Protein AF-A0A6I7WPE1-F1 (afdb_monomer)

Nearest PDB structures (foldseek):
  6kz3-assembly1_A  TM=7.895E-01  e=5.872E-11  Escherichia coli K-12
  6v0g-assembly1_A  TM=7.937E-01  e=4.890E-11  Escherichia coli K-12
  7see-assembly1_A  TM=8.045E-01  e=1.656E-10  Escherichia coli
  6v0c-assembly1_A  TM=8.040E-01  e=1.760E-10  Escherichia coli K-12
  7sef-assembly1_A  TM=7.784E-01  e=2.537E-10  Escherichia coli

Radius of gyration: 19.14 Å; Cα contacts (8 Å, |Δi|>4): 196; chains: 1; bounding box: 51×44×47 Å

Solvent-accessible surface area (backbone atoms only — not comparable to full-atom values): 9270 Å² total; per-residue (Å²): 139,87,81,90,74,61,78,83,57,55,80,39,34,14,70,58,36,44,35,22,76,45,72,81,81,87,65,89,88,70,78,76,70,94,79,76,76,76,85,58,70,48,76,49,77,45,71,35,61,79,53,82,46,91,81,79,78,67,39,95,54,78,75,82,73,86,69,77,87,71,48,41,77,46,77,46,78,38,76,60,68,79,91,68,49,76,65,39,71,37,66,57,95,86,40,79,41,30,30,29,71,44,72,47,74,34,94,85,72,74,25,24,35,36,35,32,39,28,39,58,94,45,35,84,76,64,52,94,84,61,81,89,79,85,82,83,67,88,81,81,127

Foldseek 3Di:
DDDDDDPVCQVLQAPPKAKAKDDDDDDPVPPDDPDPDRPGIDMDIDRDDHDHDDDDDHDHDDPLPPPVVWFDKDKDWDQECPPADAFDFDDDPNHGFWTFHDKDQDPVNRTMITIITGGRVCRVVDDPPDDDDDPDDDPDD

Sequence (141 aa):
MTAEIQREAKQALRNTTGFWLVKPKVSLTEITGLDTIVSGNYIRMNPGEGKAQREFIALDRAPILEDYSNGLYIDIVADRLGSVSRGSKIYFREIPVGEVLDYELAEAQNGVIIKVRIEPRYAHLVKESSRFWNASGVSIK

Mean predicted aligned error: 10.23 Å

Secondary structure (DSSP, 8-state):
------GGGGGG-BTT-EEEEEPPPP-TT---SS-------EEEEE---SSB----PPBSS------TTSSEEEEEEES--TT--TTPEEEETTEEEEEEEEEEE-TTSSSEEEEEEE-GGGGGG--TT------------

pLDDT: mean 83.77, std 14.9, range [37.25, 96.81]

Structure (mmCIF, N/CA/C/O backbone):
data_AF-A0A6I7WPE1-F1
#
_entry.id   AF-A0A6I7WPE1-F1
#
loop_
_atom_site.group_PDB
_atom_site.id
_atom_site.type_symbol
_atom_site.label_atom_id
_atom_site.label_alt_id
_atom_site.label_comp_id
_atom_site.label_asym_id
_atom_site.label_entity_id
_atom_site.label_seq_id
_atom_site.pdbx_PDB_ins_code
_atom_site.Cartn_x
_atom_site.Cartn_y
_atom_site.Cartn_z
_atom_site.occupancy
_atom_site.B_iso_or_equiv
_atom_site.auth_seq_id
_atom_site.auth_comp_id
_atom_site.auth_asym_id
_atom_site.auth_atom_id
_atom_site.pdbx_PDB_model_num
ATOM 1 N N . MET A 1 1 ? 4.291 2.135 -26.287 1.00 80.31 1 MET A N 1
ATOM 2 C CA . MET A 1 1 ? 5.230 3.118 -25.702 1.00 80.31 1 MET A CA 1
ATOM 3 C C . MET A 1 1 ? 6.619 2.520 -25.781 1.00 80.31 1 MET A C 1
ATOM 5 O O . MET A 1 1 ? 6.747 1.336 -25.508 1.00 80.31 1 MET A O 1
ATOM 9 N N . THR A 1 2 ? 7.623 3.315 -26.137 1.00 85.12 2 THR A N 1
ATOM 10 C CA . THR A 1 2 ? 9.026 2.886 -26.153 1.00 85.12 2 THR A CA 1
ATOM 11 C C . THR A 1 2 ? 9.789 3.775 -25.185 1.00 85.12 2 THR A C 1
ATOM 13 O O . THR A 1 2 ? 9.594 4.988 -25.196 1.00 85.12 2 THR A O 1
ATOM 16 N N . ALA A 1 3 ? 10.610 3.176 -24.329 1.00 85.38 3 ALA A N 1
ATOM 17 C CA . ALA A 1 3 ? 11.437 3.888 -23.365 1.00 85.38 3 ALA A CA 1
ATOM 18 C C . ALA A 1 3 ? 12.882 3.411 -23.495 1.00 85.38 3 ALA A C 1
ATOM 20 O O . ALA A 1 3 ? 13.136 2.236 -23.771 1.00 85.38 3 ALA A O 1
ATOM 21 N N . GLU A 1 4 ? 13.823 4.324 -23.295 1.00 87.56 4 GLU A N 1
ATOM 22 C CA . GLU A 1 4 ? 15.238 3.993 -23.227 1.00 87.56 4 GLU A CA 1
ATOM 23 C C . GLU A 1 4 ? 15.634 3.749 -21.770 1.00 87.56 4 GLU A C 1
ATOM 25 O O . GLU A 1 4 ? 15.239 4.492 -20.872 1.00 87.56 4 GLU A O 1
ATOM 30 N N . ILE A 1 5 ? 16.395 2.681 -21.531 1.00 86.69 5 ILE A N 1
ATOM 31 C CA . ILE A 1 5 ? 16.888 2.329 -20.202 1.00 86.69 5 ILE A CA 1
ATOM 32 C C . ILE A 1 5 ? 18.409 2.447 -20.175 1.00 86.69 5 ILE A C 1
ATOM 34 O O . ILE A 1 5 ? 19.091 2.071 -21.136 1.00 86.69 5 ILE A O 1
ATOM 38 N N . GLN A 1 6 ? 18.938 2.932 -19.052 1.00 88.00 6 GLN A N 1
ATOM 39 C CA . GLN A 1 6 ? 20.377 2.987 -18.814 1.00 88.00 6 GLN A CA 1
ATOM 40 C C . GLN A 1 6 ? 21.011 1.602 -18.986 1.00 88.00 6 GLN A C 1
ATOM 42 O O . GLN A 1 6 ? 20.400 0.565 -18.699 1.00 88.00 6 GLN A O 1
ATOM 47 N N . ARG A 1 7 ? 22.245 1.574 -19.494 1.00 85.81 7 ARG A N 1
ATOM 48 C CA . ARG A 1 7 ? 22.924 0.340 -19.908 1.00 85.81 7 ARG A CA 1
ATOM 49 C C . ARG A 1 7 ? 23.083 -0.639 -18.745 1.00 85.81 7 ARG A C 1
ATOM 51 O O . ARG A 1 7 ? 22.943 -1.844 -18.946 1.00 85.81 7 ARG A O 1
ATOM 58 N N . GLU A 1 8 ? 23.317 -0.111 -17.556 1.00 87.19 8 GLU A N 1
ATOM 59 C CA . GLU A 1 8 ? 23.542 -0.827 -16.303 1.00 87.19 8 GLU A CA 1
ATOM 60 C C . GLU A 1 8 ? 22.266 -1.552 -15.850 1.00 87.19 8 GLU A C 1
ATOM 62 O O . GLU A 1 8 ? 22.317 -2.685 -15.376 1.00 87.19 8 GLU A O 1
ATOM 67 N N . ALA A 1 9 ? 21.101 -0.951 -16.098 1.00 85.50 9 ALA A N 1
ATOM 68 C CA . ALA A 1 9 ? 19.800 -1.502 -15.735 1.00 85.50 9 ALA A CA 1
ATOM 69 C C . ALA A 1 9 ? 19.269 -2.548 -16.735 1.00 85.50 9 ALA A C 1
ATOM 71 O O . ALA A 1 9 ? 18.270 -3.211 -16.456 1.00 85.50 9 ALA A O 1
ATOM 72 N N . LYS A 1 10 ? 19.937 -2.776 -17.879 1.00 88.94 10 LYS A N 1
ATOM 73 C CA . LYS A 1 10 ? 19.504 -3.785 -18.871 1.00 88.94 10 LYS A CA 1
ATOM 74 C C . LYS A 1 10 ? 19.459 -5.203 -18.303 1.00 88.94 10 LYS A C 1
ATOM 76 O O . LYS A 1 10 ? 18.657 -6.011 -18.764 1.00 88.94 10 LYS A O 1
ATOM 81 N N . GLN A 1 11 ? 20.298 -5.515 -17.314 1.00 91.12 11 GLN A N 1
ATOM 82 C CA . GLN A 1 11 ? 20.310 -6.837 -16.677 1.00 91.12 11 GLN A CA 1
ATOM 83 C C . GLN A 1 11 ? 19.050 -7.113 -15.847 1.00 91.12 11 GLN A C 1
ATOM 85 O O . GLN A 1 11 ? 18.706 -8.279 -15.651 1.00 91.12 11 GLN A O 1
ATOM 90 N N . ALA A 1 12 ? 18.353 -6.058 -15.414 1.00 91.00 12 ALA A N 1
ATOM 91 C CA . ALA A 1 12 ? 17.101 -6.134 -14.671 1.00 91.00 12 ALA A CA 1
ATOM 92 C C . ALA A 1 12 ? 15.873 -6.358 -15.571 1.00 91.00 12 ALA A C 1
ATOM 94 O O . ALA A 1 12 ? 14.765 -6.465 -15.057 1.00 91.00 12 ALA A O 1
ATOM 95 N N . LEU A 1 13 ? 16.031 -6.426 -16.900 1.00 94.25 13 LEU A N 1
ATOM 96 C CA . LEU A 1 13 ? 14.938 -6.692 -17.840 1.00 94.25 13 LEU A CA 1
ATOM 97 C C . LEU A 1 13 ? 14.707 -8.200 -18.007 1.00 94.25 13 LEU A C 1
ATOM 99 O O . LEU A 1 13 ? 15.181 -8.824 -18.964 1.00 94.25 13 LEU A O 1
ATOM 103 N N . ARG A 1 14 ? 13.990 -8.792 -17.053 1.00 95.94 14 ARG A N 1
ATOM 104 C CA . ARG A 1 14 ? 13.635 -10.213 -17.025 1.00 95.94 14 ARG A CA 1
ATOM 105 C C . ARG A 1 14 ? 12.137 -10.400 -17.195 1.00 95.94 14 ARG A C 1
ATOM 107 O O . ARG A 1 14 ? 11.376 -9.484 -16.937 1.00 95.94 14 ARG A O 1
ATOM 114 N N . ASN A 1 15 ? 11.692 -11.576 -17.614 1.00 94.44 15 ASN A N 1
ATOM 115 C CA . ASN A 1 15 ? 10.276 -11.860 -17.867 1.00 94.44 15 ASN A CA 1
ATOM 116 C C . ASN A 1 15 ? 9.347 -11.665 -16.650 1.00 94.44 15 ASN A C 1
ATOM 118 O O . ASN A 1 15 ? 8.144 -11.534 -16.847 1.00 94.44 15 ASN A O 1
ATOM 122 N N . THR A 1 16 ? 9.878 -11.619 -15.424 1.00 92.75 16 THR A N 1
ATOM 123 C CA . THR A 1 16 ? 9.111 -11.297 -14.203 1.00 92.75 16 THR A CA 1
ATOM 124 C C . THR A 1 16 ? 9.299 -9.854 -13.710 1.00 92.75 16 THR A C 1
ATOM 126 O O . THR A 1 16 ? 8.786 -9.484 -12.657 1.00 92.75 16 THR A O 1
ATOM 129 N N . THR A 1 17 ? 10.006 -9.010 -14.466 1.00 94.12 17 THR A N 1
ATOM 130 C CA . THR A 1 17 ? 10.171 -7.586 -14.156 1.00 94.12 17 THR A CA 1
ATOM 131 C C . THR A 1 17 ? 8.849 -6.846 -14.329 1.00 94.12 17 THR A C 1
ATOM 133 O O . THR A 1 17 ? 8.261 -6.831 -15.412 1.00 94.12 17 THR A O 1
ATOM 136 N N . GLY A 1 18 ? 8.394 -6.200 -13.257 1.00 93.56 18 GLY A N 1
ATOM 137 C CA . GLY A 1 18 ? 7.152 -5.433 -13.237 1.00 93.56 18 GLY A CA 1
ATOM 138 C C . GLY A 1 18 ? 7.377 -3.961 -13.570 1.00 93.56 18 GLY A C 1
ATOM 139 O O . GLY A 1 18 ? 8.326 -3.349 -13.082 1.00 93.56 18 GLY A O 1
ATOM 140 N N . PHE A 1 19 ? 6.464 -3.371 -14.342 1.00 94.50 19 PHE A N 1
ATOM 141 C CA . PHE A 1 19 ? 6.443 -1.937 -14.651 1.00 94.5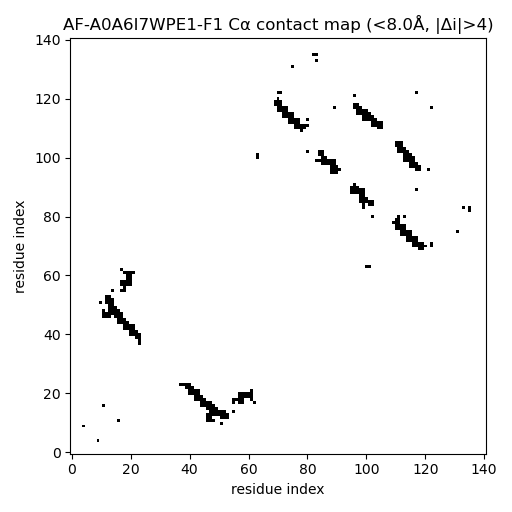0 19 PHE A CA 1
ATOM 142 C C . PHE A 1 19 ? 5.086 -1.344 -14.298 1.00 94.50 19 PHE A C 1
ATOM 144 O O . PHE A 1 19 ? 4.072 -1.960 -14.597 1.00 94.50 19 PHE A O 1
ATOM 151 N N . TRP A 1 20 ? 5.040 -0.150 -13.710 1.00 92.62 20 TRP A N 1
ATOM 152 C CA . TRP A 1 20 ? 3.777 0.550 -13.447 1.00 92.62 20 TRP A CA 1
ATOM 153 C C . TRP A 1 20 ? 3.941 2.063 -13.544 1.00 92.62 20 TRP A C 1
ATOM 155 O O . TRP A 1 20 ? 5.015 2.616 -13.293 1.00 92.62 20 TRP A O 1
ATOM 165 N N . LEU A 1 21 ? 2.847 2.740 -13.890 1.00 90.69 21 LEU A N 1
ATOM 166 C CA . LEU A 1 21 ? 2.782 4.195 -13.921 1.00 90.69 21 LEU A CA 1
ATOM 167 C C . LEU A 1 21 ? 2.587 4.740 -12.502 1.00 90.69 21 LEU A C 1
ATOM 169 O O . LEU A 1 21 ? 1.628 4.389 -11.813 1.00 90.69 21 LEU A O 1
ATOM 173 N N . VAL A 1 22 ? 3.462 5.645 -12.077 1.00 84.81 22 VAL A N 1
ATOM 174 C CA . VAL A 1 22 ? 3.305 6.409 -10.841 1.00 84.81 22 VAL A CA 1
ATOM 175 C C . VAL A 1 22 ? 2.705 7.768 -11.180 1.00 84.81 22 VAL A C 1
ATOM 177 O O . VAL A 1 22 ? 3.294 8.551 -11.925 1.00 84.81 22 VAL A O 1
ATOM 180 N N . LYS A 1 23 ? 1.522 8.038 -10.620 1.00 83.75 23 LYS A N 1
ATOM 181 C CA . LYS A 1 23 ? 0.839 9.332 -10.716 1.00 83.75 23 LYS A CA 1
ATOM 182 C C . LYS A 1 23 ? 1.098 10.143 -9.440 1.00 83.75 23 LYS A C 1
ATOM 184 O O . LYS A 1 23 ? 0.950 9.578 -8.351 1.00 83.75 23 LYS A O 1
ATOM 189 N N . PRO A 1 24 ? 1.462 11.431 -9.533 1.00 72.44 24 PRO A N 1
ATOM 190 C CA . PRO A 1 2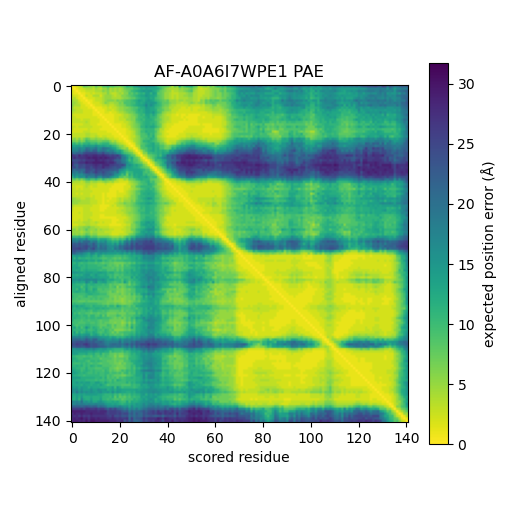4 ? 1.617 12.279 -8.360 1.00 72.44 24 PRO A CA 1
ATOM 191 C C . PRO A 1 24 ? 0.265 12.431 -7.649 1.00 72.44 24 PRO A C 1
ATOM 193 O O . PRO A 1 24 ? -0.761 12.667 -8.288 1.00 72.44 24 PRO A O 1
ATOM 196 N N . LYS A 1 25 ? 0.253 12.271 -6.322 1.00 66.19 25 LYS A N 1
ATOM 197 C CA . LYS A 1 25 ? -0.921 12.578 -5.494 1.00 66.19 25 LYS A CA 1
ATOM 198 C C . LYS A 1 25 ? -0.849 14.052 -5.103 1.00 66.19 25 LYS A C 1
ATOM 200 O O . LYS A 1 25 ? 0.119 14.461 -4.474 1.00 66.19 25 LYS A O 1
ATOM 205 N N . VAL A 1 26 ? -1.862 14.834 -5.467 1.00 63.50 26 VAL A N 1
ATOM 206 C CA . VAL A 1 26 ? -1.998 16.225 -5.017 1.00 63.50 26 VAL A CA 1
ATOM 207 C C . VAL A 1 26 ? -2.761 16.214 -3.694 1.00 63.50 26 VAL A C 1
ATOM 209 O O . VAL A 1 26 ? -3.899 15.749 -3.653 1.00 63.50 26 VAL A O 1
ATOM 212 N N . SER A 1 27 ? -2.135 16.687 -2.617 1.00 58.94 27 SER A N 1
ATOM 213 C CA . SER A 1 27 ? -2.789 16.892 -1.321 1.00 58.94 27 SER A CA 1
ATOM 214 C C . SER A 1 27 ? -3.002 18.387 -1.092 1.00 58.94 27 SER A C 1
ATOM 216 O O . SER A 1 27 ? 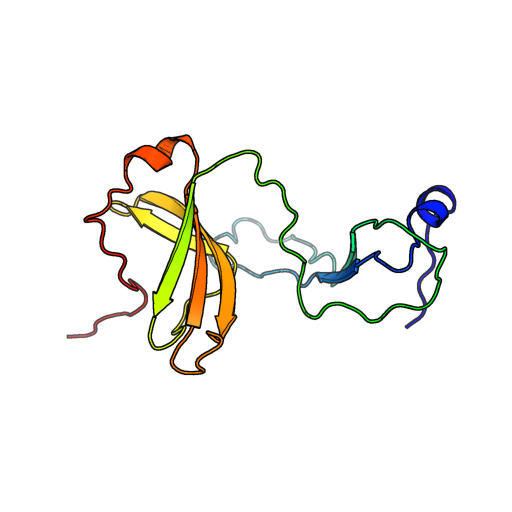-2.055 19.166 -1.160 1.00 58.94 27 SER A O 1
ATOM 218 N N . LEU A 1 28 ? -4.246 18.794 -0.831 1.00 58.09 28 LEU A N 1
ATOM 219 C CA . LEU A 1 28 ? -4.625 20.193 -0.578 1.00 58.09 28 LEU A CA 1
ATOM 220 C C . LEU A 1 28 ? -4.230 20.679 0.829 1.00 58.09 28 LEU A C 1
ATOM 222 O O . LEU A 1 28 ? -4.326 21.869 1.107 1.00 58.09 28 LEU A O 1
ATOM 226 N N . THR A 1 29 ? -3.796 19.787 1.722 1.00 58.28 29 THR A N 1
ATOM 227 C CA . THR A 1 29 ? -3.492 20.104 3.129 1.00 58.28 29 THR A CA 1
ATOM 228 C C . THR A 1 29 ? -2.032 20.474 3.405 1.00 58.28 29 THR A C 1
ATOM 230 O O . THR A 1 29 ? -1.733 20.891 4.517 1.00 58.28 29 THR A O 1
ATOM 233 N N . GLU A 1 30 ? -1.129 20.371 2.425 1.00 52.09 30 GLU A N 1
ATOM 234 C CA . GLU A 1 30 ? 0.314 20.648 2.596 1.00 52.09 30 GLU A CA 1
ATOM 235 C C . GLU A 1 30 ? 0.815 21.852 1.778 1.00 52.09 30 GLU A C 1
ATOM 237 O O . GLU A 1 30 ? 2.018 22.090 1.684 1.00 52.09 30 GLU A O 1
ATOM 242 N N . ILE A 1 31 ? -0.088 22.646 1.192 1.00 54.47 31 ILE A N 1
ATOM 243 C CA . ILE A 1 31 ? 0.273 23.849 0.426 1.00 54.47 31 ILE A CA 1
ATOM 244 C C . ILE A 1 31 ? 0.660 25.001 1.368 1.00 54.47 31 ILE A C 1
ATOM 246 O O . ILE A 1 31 ? -0.076 25.965 1.562 1.00 54.47 31 ILE A O 1
ATOM 250 N N . THR A 1 32 ? 1.862 24.919 1.933 1.00 49.72 32 THR A N 1
ATOM 251 C CA . THR A 1 32 ? 2.643 26.094 2.336 1.00 49.72 32 THR A CA 1
ATOM 252 C C . THR A 1 32 ? 3.885 26.153 1.457 1.00 49.72 32 THR A C 1
ATOM 254 O O . THR A 1 32 ? 4.796 25.349 1.623 1.00 49.72 32 THR A O 1
ATOM 257 N N . GLY A 1 33 ? 3.897 27.101 0.514 1.0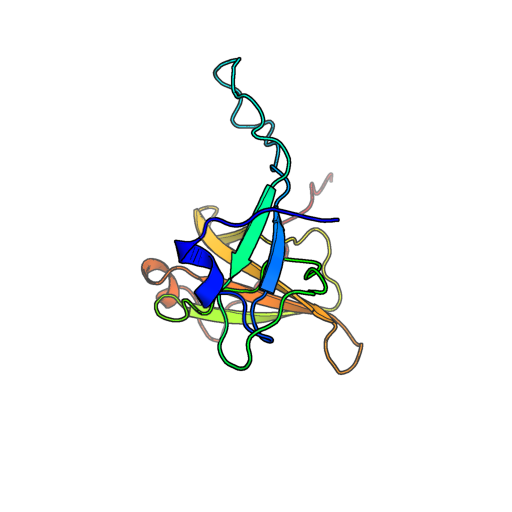0 53.28 33 GLY A N 1
ATOM 258 C CA . GLY A 1 33 ? 4.985 27.323 -0.442 1.00 53.28 33 GLY A CA 1
ATOM 259 C C . GLY A 1 33 ? 4.592 26.959 -1.873 1.00 53.28 33 GLY A C 1
ATOM 260 O O . GLY A 1 33 ? 4.705 25.808 -2.288 1.00 53.28 33 GLY A O 1
ATOM 261 N N . LEU A 1 34 ? 4.117 27.953 -2.628 1.00 59.09 34 LEU A N 1
ATOM 262 C CA . LEU A 1 34 ? 4.121 27.911 -4.090 1.00 59.09 34 LEU A CA 1
ATOM 263 C C . LEU A 1 34 ? 5.547 27.588 -4.563 1.00 59.09 34 LEU A C 1
ATOM 265 O O . LEU A 1 34 ? 6.465 28.277 -4.134 1.00 59.09 34 LEU A O 1
ATOM 269 N N . ASP A 1 35 ? 5.672 26.519 -5.364 1.00 53.81 35 ASP A N 1
ATOM 270 C CA . ASP A 1 35 ? 6.776 26.143 -6.283 1.00 53.81 35 ASP A CA 1
ATOM 271 C C . ASP A 1 35 ? 7.111 24.634 -6.291 1.00 53.81 35 ASP A C 1
ATOM 273 O O . ASP A 1 35 ? 8.224 24.222 -6.624 1.00 53.81 35 ASP A O 1
ATOM 277 N N . THR A 1 36 ? 6.160 23.743 -5.990 1.00 51.25 36 THR A N 1
ATOM 278 C CA . THR A 1 36 ? 6.377 22.307 -6.231 1.00 51.25 36 THR A CA 1
ATOM 279 C C . THR A 1 36 ? 6.055 21.962 -7.680 1.00 51.25 36 THR A C 1
ATOM 281 O O . THR A 1 36 ? 4.922 21.659 -8.051 1.00 51.25 36 THR A O 1
ATOM 2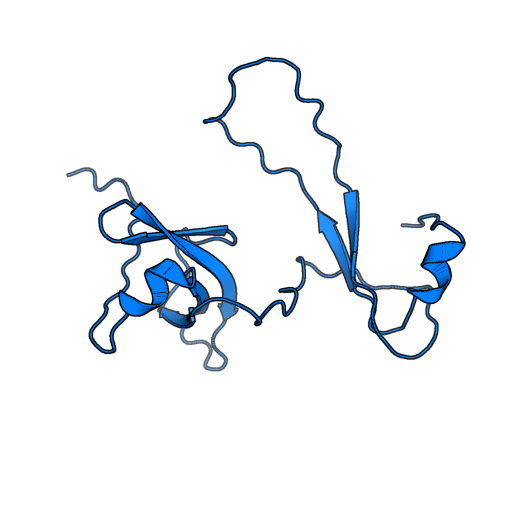84 N N . ILE A 1 37 ? 7.090 22.011 -8.520 1.00 57.47 37 ILE A N 1
ATOM 285 C CA . ILE A 1 37 ? 7.096 21.380 -9.841 1.00 57.47 37 ILE A CA 1
ATOM 286 C C . ILE A 1 37 ? 6.568 19.952 -9.672 1.00 57.47 37 ILE A C 1
ATOM 288 O O . ILE A 1 37 ? 7.216 19.095 -9.068 1.00 57.47 37 ILE A O 1
ATOM 292 N N . VAL A 1 38 ? 5.374 19.693 -10.200 1.00 60.94 38 VAL A N 1
ATOM 293 C CA . VAL A 1 38 ? 4.844 18.338 -10.313 1.00 60.94 38 VAL A CA 1
ATOM 294 C C . VAL A 1 38 ? 5.761 17.616 -11.295 1.00 60.94 38 VAL A C 1
ATOM 296 O O . VAL A 1 38 ? 5.800 17.968 -12.470 1.00 60.94 38 VAL A O 1
ATOM 299 N N . SER A 1 39 ? 6.509 16.616 -10.830 1.00 63.88 39 SER A N 1
ATOM 300 C CA . SER A 1 39 ? 7.544 15.891 -11.591 1.00 63.88 39 SER A CA 1
ATOM 301 C C . SER A 1 39 ? 7.020 15.050 -12.771 1.00 63.88 39 SER A C 1
ATOM 303 O O . SER A 1 39 ? 7.735 14.210 -13.312 1.00 63.88 39 SER A O 1
ATOM 305 N N . GLY A 1 40 ? 5.784 15.296 -13.211 1.00 73.31 40 GLY A N 1
ATOM 306 C CA . GLY A 1 40 ? 5.091 14.509 -14.218 1.00 73.31 40 GLY A CA 1
ATOM 307 C C . GLY A 1 40 ? 4.797 13.088 -13.739 1.00 73.31 40 GLY A C 1
ATOM 308 O O . GLY A 1 40 ? 5.206 12.649 -12.664 1.00 73.31 40 GLY A O 1
ATOM 309 N N . ASN A 1 41 ? 4.050 12.344 -14.549 1.00 84.19 41 ASN A N 1
ATOM 310 C CA . ASN A 1 41 ? 3.952 10.905 -14.341 1.00 84.19 41 ASN A CA 1
ATOM 311 C C . ASN A 1 41 ? 5.283 10.258 -14.741 1.00 84.19 41 ASN A C 1
ATOM 313 O O . ASN A 1 41 ? 5.875 10.641 -15.749 1.00 84.19 41 ASN A O 1
ATOM 317 N N . TYR A 1 42 ? 5.706 9.232 -14.012 1.00 86.25 42 TYR A N 1
ATOM 318 C CA . TYR A 1 42 ? 6.877 8.433 -14.374 1.00 86.25 42 TYR A CA 1
ATOM 319 C C . TYR A 1 42 ? 6.563 6.943 -14.275 1.00 86.25 42 TYR A C 1
ATOM 321 O O . TYR A 1 42 ? 5.614 6.537 -13.606 1.00 86.25 42 TYR A O 1
ATOM 329 N N . ILE A 1 43 ? 7.356 6.117 -14.951 1.00 89.75 43 ILE A N 1
ATOM 330 C CA . ILE A 1 43 ? 7.248 4.660 -14.863 1.00 89.75 43 ILE A CA 1
ATOM 331 C C . ILE A 1 43 ? 8.273 4.169 -13.854 1.00 89.75 43 ILE A C 1
ATOM 333 O O . ILE A 1 43 ? 9.448 4.529 -13.926 1.00 89.75 43 ILE A O 1
ATOM 337 N N . ARG A 1 44 ? 7.826 3.343 -12.914 1.00 89.75 44 ARG A N 1
ATOM 338 C CA . ARG A 1 44 ? 8.706 2.633 -11.989 1.00 89.75 44 ARG A CA 1
ATOM 339 C C . ARG A 1 44 ? 8.850 1.182 -12.440 1.00 89.75 44 ARG A C 1
ATOM 341 O O . ARG A 1 44 ? 7.934 0.620 -13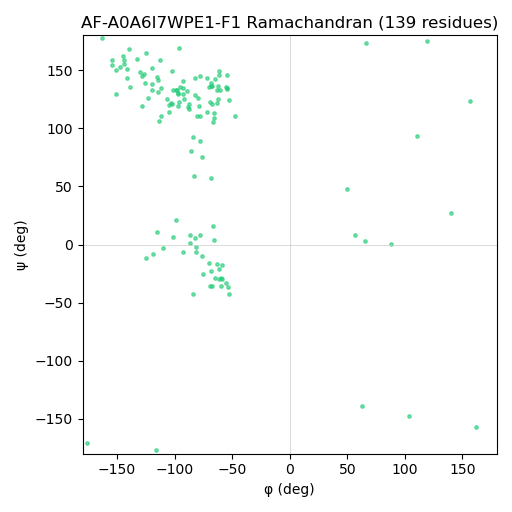.037 1.00 89.75 44 ARG A O 1
ATOM 348 N N . MET A 1 45 ? 10.011 0.605 -12.150 1.00 90.94 45 MET A N 1
ATOM 349 C CA . MET A 1 45 ? 10.370 -0.777 -12.449 1.00 90.94 45 MET A CA 1
ATOM 350 C C . MET A 1 45 ? 10.677 -1.517 -11.144 1.00 90.94 45 MET A C 1
ATOM 352 O O . MET A 1 45 ? 11.373 -0.966 -10.290 1.00 90.94 45 MET A O 1
ATOM 356 N N . ASN A 1 46 ? 10.202 -2.756 -11.018 1.00 91.25 46 ASN A N 1
ATOM 357 C CA . ASN A 1 46 ? 10.680 -3.715 -10.024 1.00 91.25 46 ASN A CA 1
ATOM 358 C C . ASN A 1 46 ? 11.423 -4.846 -10.748 1.00 91.25 46 ASN A C 1
ATOM 360 O O . ASN A 1 46 ? 10.764 -5.599 -11.473 1.00 91.25 46 ASN A O 1
ATOM 364 N N . PRO A 1 47 ? 12.757 -4.955 -10.607 1.00 91.44 47 PRO A N 1
ATOM 365 C CA . PRO A 1 47 ? 13.530 -6.048 -11.185 1.00 91.44 47 PRO A CA 1
ATOM 366 C C . PRO A 1 47 ? 12.988 -7.410 -10.758 1.00 91.44 47 PRO A C 1
ATOM 368 O O . PRO A 1 47 ? 12.702 -7.625 -9.583 1.00 91.44 47 PRO A O 1
ATOM 371 N N . GLY A 1 48 ? 12.867 -8.315 -11.722 1.00 89.06 48 GLY A N 1
ATOM 372 C CA . GLY A 1 48 ? 12.528 -9.707 -11.478 1.00 89.06 48 GLY A CA 1
ATOM 373 C C . GLY A 1 48 ? 13.654 -10.658 -11.875 1.00 89.06 48 GLY A C 1
ATOM 374 O O . GLY A 1 48 ? 14.724 -10.263 -12.340 1.00 89.06 48 GLY A O 1
ATOM 375 N N . GLU A 1 49 ? 13.359 -11.938 -11.731 1.00 91.19 49 GLU A N 1
ATOM 376 C CA . GLU A 1 49 ? 14.190 -13.080 -12.099 1.00 91.19 49 GLU A CA 1
ATOM 377 C C . GLU A 1 49 ? 13.819 -13.624 -13.493 1.00 91.19 49 GLU A C 1
ATOM 379 O O . GLU A 1 49 ? 12.776 -13.292 -14.069 1.00 91.19 49 GLU A O 1
ATOM 384 N N . GLY A 1 50 ? 14.659 -14.515 -14.028 1.00 94.31 50 GLY A N 1
ATOM 385 C CA . GLY A 1 50 ? 14.323 -15.345 -15.188 1.00 94.31 50 GLY A CA 1
ATOM 386 C C . GLY A 1 50 ? 14.944 -14.918 -16.523 1.00 94.31 50 GLY A C 1
ATOM 387 O O . GLY A 1 50 ? 16.094 -14.468 -16.609 1.00 94.31 50 GLY A O 1
ATOM 388 N N . LYS A 1 51 ? 14.211 -15.153 -17.617 1.00 96.44 51 LYS A N 1
ATOM 389 C CA . LYS A 1 51 ? 14.730 -14.982 -18.987 1.00 96.44 51 LYS A CA 1
ATOM 390 C C . LYS A 1 51 ? 14.745 -13.511 -19.375 1.00 96.44 51 LYS A C 1
ATOM 392 O O . LYS A 1 51 ? 13.850 -12.766 -18.997 1.00 96.44 51 LYS A O 1
ATOM 397 N N . ALA A 1 52 ? 15.747 -13.101 -20.150 1.00 95.94 52 ALA A N 1
ATOM 398 C CA . ALA A 1 52 ? 15.806 -11.742 -20.675 1.00 95.94 52 ALA A CA 1
ATOM 399 C C . ALA A 1 52 ? 14.581 -11.451 -21.556 1.00 95.94 52 ALA A C 1
ATOM 401 O O . ALA A 1 52 ? 14.236 -12.257 -22.421 1.00 95.94 52 ALA A O 1
ATOM 402 N N . GLN A 1 53 ? 13.947 -10.300 -21.342 1.00 95.44 53 GLN A N 1
ATOM 403 C CA . GLN A 1 53 ? 12.752 -9.875 -22.070 1.00 95.44 53 GLN A CA 1
ATOM 404 C C . GLN A 1 53 ? 12.819 -8.369 -22.344 1.00 95.44 53 GLN A C 1
ATOM 406 O O . GLN A 1 53 ? 13.471 -7.633 -21.609 1.00 95.44 53 GLN A O 1
ATOM 411 N N . ARG A 1 54 ? 12.194 -7.901 -23.430 1.00 93.50 54 ARG A N 1
ATOM 412 C CA . ARG A 1 54 ? 12.180 -6.474 -23.812 1.00 93.50 54 ARG A CA 1
ATOM 413 C C . ARG A 1 54 ? 10.785 -5.887 -24.004 1.00 93.50 54 ARG A C 1
ATOM 415 O O . ARG A 1 54 ? 10.656 -4.672 -24.085 1.00 93.50 54 ARG A O 1
ATOM 422 N N . GLU A 1 55 ? 9.767 -6.735 -24.053 1.00 94.44 55 GLU A N 1
ATOM 423 C CA . GLU A 1 55 ? 8.368 -6.338 -24.165 1.00 94.44 55 GLU A CA 1
ATOM 424 C C . GLU A 1 55 ? 7.646 -6.689 -22.870 1.00 94.44 55 GLU A C 1
ATOM 426 O O . GLU A 1 55 ? 7.845 -7.767 -22.311 1.00 94.44 55 GLU A O 1
ATOM 431 N N . PHE A 1 56 ? 6.845 -5.757 -22.364 1.00 94.50 56 PHE A N 1
ATOM 432 C CA . PHE A 1 56 ? 6.221 -5.865 -21.052 1.00 94.50 56 PHE A CA 1
ATOM 433 C C . PHE A 1 56 ? 4.800 -5.328 -21.100 1.00 94.50 56 PHE A C 1
ATOM 435 O O . PHE A 1 56 ? 4.528 -4.319 -21.752 1.00 94.50 56 PHE A O 1
ATOM 442 N N . ILE A 1 57 ? 3.915 -5.982 -20.356 1.00 94.00 57 ILE A N 1
ATOM 443 C CA . ILE A 1 57 ? 2.595 -5.448 -20.037 1.00 94.00 57 ILE A CA 1
ATOM 444 C C . ILE A 1 57 ? 2.739 -4.694 -18.717 1.00 94.00 57 ILE A C 1
ATOM 446 O O . ILE A 1 57 ? 3.249 -5.241 -17.739 1.00 94.00 57 ILE A O 1
ATOM 450 N N . ALA A 1 58 ? 2.340 -3.423 -18.704 1.00 92.44 58 ALA A N 1
ATOM 451 C CA . ALA A 1 58 ? 2.369 -2.629 -17.486 1.00 92.44 58 ALA A CA 1
ATOM 452 C C . ALA A 1 58 ? 1.339 -3.168 -16.485 1.00 92.44 58 ALA A C 1
ATOM 454 O O . ALA A 1 58 ? 0.201 -3.455 -16.846 1.00 92.44 58 ALA A O 1
ATOM 455 N N . LEU A 1 59 ? 1.750 -3.270 -15.227 1.00 92.19 59 LEU A N 1
ATOM 456 C CA . LEU A 1 59 ? 0.872 -3.543 -14.105 1.00 92.19 59 LEU A CA 1
ATOM 457 C C . LEU A 1 59 ? -0.037 -2.332 -13.879 1.00 92.19 59 LEU A C 1
ATOM 459 O O . LEU A 1 59 ? 0.421 -1.184 -13.895 1.00 92.19 59 LEU A O 1
ATOM 463 N N . ASP A 1 60 ? -1.309 -2.595 -13.586 1.00 87.12 60 ASP A N 1
ATOM 464 C CA . ASP A 1 60 ? -2.291 -1.544 -13.293 1.00 87.12 60 ASP A CA 1
ATOM 465 C C . ASP A 1 60 ? -1.908 -0.718 -12.060 1.00 87.12 60 ASP A C 1
ATOM 467 O O . ASP A 1 60 ? -2.256 0.459 -11.935 1.00 87.12 60 ASP A O 1
ATOM 471 N N . ARG A 1 61 ? -1.203 -1.347 -11.115 1.00 84.06 61 ARG A N 1
ATOM 472 C CA . ARG A 1 61 ? -0.798 -0.758 -9.839 1.00 84.06 61 ARG A CA 1
ATOM 473 C C . ARG A 1 61 ? 0.583 -1.267 -9.444 1.00 84.06 61 ARG A C 1
ATOM 475 O O . ARG A 1 61 ? 1.019 -2.324 -9.887 1.00 84.06 61 ARG A O 1
ATOM 482 N N . ALA A 1 62 ? 1.253 -0.515 -8.571 1.00 83.62 62 ALA A N 1
ATOM 483 C CA . ALA A 1 62 ? 2.500 -0.965 -7.966 1.00 83.62 62 ALA A CA 1
ATOM 484 C C . ALA A 1 62 ? 2.287 -2.324 -7.276 1.00 83.62 62 ALA A C 1
ATOM 486 O O . ALA A 1 62 ? 1.286 -2.455 -6.557 1.00 83.62 62 ALA A O 1
ATOM 487 N N . PRO A 1 63 ? 3.196 -3.298 -7.445 1.00 80.06 63 PRO A N 1
ATOM 488 C CA . PRO A 1 63 ? 3.171 -4.491 -6.621 1.00 80.06 63 PRO A CA 1
ATOM 489 C C . PRO A 1 63 ? 3.373 -4.080 -5.160 1.00 80.06 63 PRO A C 1
ATOM 491 O O . PRO A 1 63 ? 4.043 -3.082 -4.866 1.00 80.06 63 PRO A O 1
ATOM 494 N N . ILE A 1 64 ? 2.786 -4.840 -4.242 1.00 68.81 64 ILE A N 1
ATOM 495 C CA . ILE A 1 64 ? 3.187 -4.769 -2.840 1.00 68.81 64 ILE A CA 1
ATOM 496 C C . ILE A 1 64 ? 4.611 -5.320 -2.830 1.00 68.81 64 ILE A C 1
ATOM 498 O O . ILE A 1 64 ? 4.817 -6.505 -3.069 1.00 68.81 64 ILE A O 1
ATOM 502 N N . LEU A 1 65 ? 5.602 -4.440 -2.682 1.00 64.31 65 LEU A N 1
ATOM 503 C CA . LEU A 1 65 ? 6.971 -4.894 -2.491 1.00 64.31 65 LEU A CA 1
ATOM 504 C C . LEU A 1 65 ? 6.972 -5.667 -1.177 1.00 64.31 65 LEU A C 1
ATOM 506 O O . LEU A 1 65 ? 6.559 -5.124 -0.152 1.00 64.31 65 LEU A O 1
ATOM 510 N N . GLU A 1 66 ? 7.367 -6.932 -1.246 1.00 54.53 66 GLU A N 1
ATOM 511 C CA . GLU A 1 66 ? 7.445 -7.870 -0.130 1.00 54.53 66 GLU A CA 1
ATOM 512 C C . GLU A 1 66 ? 8.564 -7.469 0.842 1.00 54.53 66 GLU A C 1
ATOM 514 O O . GLU A 1 66 ? 9.471 -8.238 1.132 1.00 54.53 66 GLU A O 1
ATOM 519 N N . ASP A 1 67 ? 8.518 -6.252 1.379 1.00 53.53 67 ASP A N 1
ATOM 520 C CA . ASP A 1 67 ? 9.248 -5.911 2.591 1.00 53.53 67 ASP A CA 1
ATOM 521 C C . ASP A 1 67 ? 8.400 -6.350 3.795 1.00 53.53 67 ASP A C 1
ATOM 523 O O . ASP A 1 67 ? 7.973 -5.562 4.643 1.00 53.53 67 ASP A O 1
ATOM 527 N N . TYR A 1 68 ? 8.105 -7.654 3.850 1.00 54.44 68 TYR A N 1
ATOM 528 C CA . TYR A 1 68 ? 7.429 -8.294 4.985 1.00 54.44 68 TYR A CA 1
ATOM 529 C C . TYR A 1 68 ? 8.282 -8.274 6.260 1.00 54.44 68 TYR A C 1
ATOM 531 O O . TYR A 1 68 ? 7.881 -8.831 7.277 1.00 54.44 68 TYR A O 1
ATOM 539 N N . SER A 1 69 ? 9.455 -7.635 6.239 1.00 56.12 69 SER A N 1
ATOM 540 C CA . SER A 1 69 ? 10.412 -7.704 7.334 1.00 56.12 69 SER A CA 1
ATOM 541 C C . SER A 1 69 ? 9.951 -6.973 8.598 1.00 56.12 69 SER A C 1
ATOM 543 O O . SER A 1 69 ? 10.499 -7.235 9.668 1.00 56.12 69 SER A O 1
ATOM 545 N N . ASN A 1 70 ? 8.937 -6.095 8.527 1.00 78.44 70 ASN A N 1
ATOM 546 C CA . ASN A 1 70 ? 8.499 -5.366 9.715 1.00 78.44 70 ASN A CA 1
ATOM 547 C C . ASN A 1 70 ? 7.009 -4.978 9.734 1.00 78.44 70 ASN A C 1
ATOM 549 O O . ASN A 1 70 ? 6.499 -4.323 8.822 1.00 78.44 70 ASN A O 1
ATOM 553 N N . GLY A 1 71 ? 6.333 -5.302 10.839 1.00 85.88 71 GLY A N 1
ATOM 554 C CA . GLY A 1 71 ? 4.961 -4.886 11.146 1.00 85.88 71 GLY A CA 1
ATOM 555 C C . GLY A 1 71 ? 4.001 -6.060 11.317 1.00 85.88 71 GLY A C 1
ATOM 556 O O . GLY A 1 71 ? 4.372 -7.215 11.131 1.00 85.88 71 GLY A O 1
ATOM 557 N N . LEU A 1 72 ? 2.758 -5.756 11.692 1.00 92.56 72 LEU A N 1
ATOM 558 C CA . LEU A 1 72 ? 1.683 -6.744 11.777 1.00 92.56 72 LEU A CA 1
ATOM 559 C C . LEU A 1 72 ? 0.769 -6.608 10.557 1.00 92.56 72 LEU A C 1
ATOM 561 O O . LEU A 1 72 ? 0.188 -5.545 10.332 1.00 92.56 72 LEU A O 1
ATOM 565 N N . TYR A 1 73 ? 0.644 -7.690 9.796 1.00 92.31 73 TYR A N 1
ATOM 566 C CA . TYR A 1 73 ? -0.188 -7.776 8.599 1.00 92.31 73 TYR A CA 1
ATOM 567 C C . TYR A 1 73 ? -1.526 -8.420 8.941 1.00 92.31 73 TYR A C 1
ATOM 569 O O . TYR A 1 73 ? -1.569 -9.430 9.643 1.00 92.31 73 TYR A O 1
ATOM 577 N N . ILE A 1 74 ? -2.614 -7.806 8.482 1.00 92.25 74 ILE A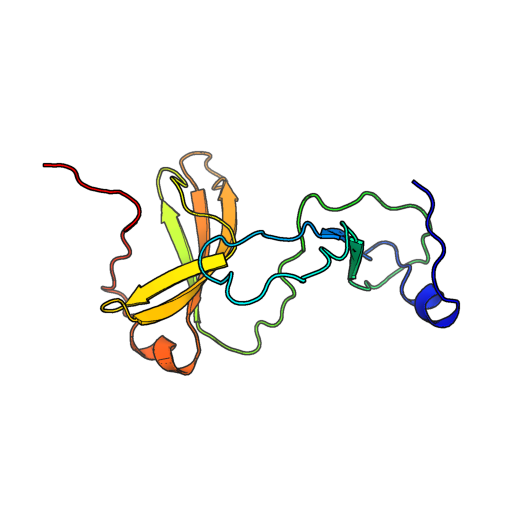 N 1
ATOM 578 C CA . ILE A 1 74 ? -3.974 -8.249 8.788 1.00 92.25 74 ILE A CA 1
ATOM 579 C C . ILE A 1 74 ? -4.813 -8.131 7.522 1.00 92.25 74 ILE A C 1
ATOM 581 O O . ILE A 1 74 ? -4.786 -7.100 6.848 1.00 92.25 74 ILE A O 1
ATOM 585 N N . ASP A 1 75 ? -5.603 -9.161 7.255 1.00 93.94 75 ASP A N 1
ATOM 586 C CA . ASP A 1 75 ? -6.654 -9.123 6.249 1.00 93.94 75 ASP A CA 1
ATOM 587 C C . ASP A 1 75 ? -7.986 -8.805 6.932 1.00 93.94 75 ASP A C 1
ATOM 589 O O . ASP A 1 75 ? -8.421 -9.497 7.856 1.00 93.94 75 ASP A O 1
ATOM 593 N N . ILE A 1 76 ? -8.630 -7.726 6.493 1.00 93.12 76 ILE A N 1
ATOM 594 C CA . ILE A 1 76 ? -9.951 -7.317 6.968 1.00 93.12 76 ILE A CA 1
ATOM 595 C C . ILE A 1 76 ? -10.965 -7.667 5.886 1.00 93.12 76 ILE A C 1
ATOM 597 O O . ILE A 1 76 ? -10.900 -7.147 4.772 1.00 93.12 76 ILE A O 1
ATOM 601 N N . VAL A 1 77 ? -11.926 -8.519 6.230 1.00 93.06 77 VAL A N 1
ATOM 602 C CA . VAL A 1 77 ? -13.045 -8.866 5.351 1.00 93.06 77 VAL A CA 1
ATOM 603 C C . VAL A 1 77 ? -14.187 -7.882 5.578 1.00 93.06 77 VAL A C 1
ATOM 605 O O . VAL A 1 77 ? -14.560 -7.604 6.720 1.00 93.06 77 VAL A O 1
ATOM 608 N N . ALA A 1 78 ? -14.745 -7.354 4.493 1.00 92.31 78 ALA A N 1
ATOM 609 C CA . ALA A 1 78 ? -15.895 -6.458 4.528 1.00 92.31 78 ALA A CA 1
ATOM 610 C C . ALA A 1 78 ? -16.821 -6.702 3.330 1.00 92.31 78 ALA A C 1
ATOM 612 O O . ALA A 1 78 ? -16.364 -7.113 2.266 1.00 92.31 78 ALA A O 1
ATOM 613 N N . ASP A 1 79 ? -18.105 -6.364 3.462 1.00 91.75 79 ASP A N 1
ATOM 614 C CA . ASP A 1 79 ? -19.084 -6.521 2.372 1.00 91.75 79 ASP A CA 1
ATOM 615 C C . ASP A 1 79 ? -18.767 -5.622 1.161 1.00 91.75 79 ASP A C 1
ATOM 617 O O . ASP A 1 79 ? -19.106 -5.933 0.022 1.00 91.75 79 ASP A O 1
ATOM 621 N N . ARG A 1 80 ? -18.125 -4.468 1.397 1.00 90.19 80 ARG A N 1
ATOM 622 C CA . ARG A 1 80 ? -17.763 -3.480 0.368 1.00 90.19 80 ARG A CA 1
ATOM 623 C C . ARG A 1 80 ? -16.557 -2.642 0.785 1.00 90.19 80 ARG A C 1
ATOM 625 O O . ARG A 1 80 ? -16.347 -2.399 1.970 1.00 90.19 80 ARG A O 1
ATOM 632 N N . LEU A 1 81 ? -15.827 -2.108 -0.196 1.00 89.75 81 LEU A N 1
ATOM 633 C CA . LEU A 1 81 ? -14.643 -1.267 0.039 1.00 89.75 81 LEU A CA 1
ATOM 634 C C . LEU A 1 81 ? -14.979 0.109 0.646 1.00 89.75 81 LEU A C 1
ATOM 636 O O . LEU A 1 81 ? -14.236 0.644 1.468 1.00 89.75 81 LEU A O 1
ATOM 640 N N . GLY A 1 82 ? -16.108 0.702 0.248 1.00 87.81 82 GLY A N 1
ATOM 641 C CA . GLY A 1 82 ? -16.451 2.076 0.623 1.00 87.81 82 GLY A CA 1
ATOM 642 C C . GLY A 1 82 ? -15.433 3.087 0.079 1.00 87.81 82 GLY A C 1
ATOM 643 O O . GLY A 1 82 ? -14.984 2.971 -1.056 1.00 87.81 82 GLY A O 1
ATOM 644 N N . SER A 1 83 ? -15.066 4.080 0.888 1.00 87.38 83 SER A N 1
ATOM 645 C CA . SER A 1 83 ? -14.059 5.107 0.567 1.00 87.38 83 SER A CA 1
ATOM 646 C C . SER A 1 83 ? -12.618 4.702 0.907 1.00 87.38 83 SER A C 1
ATOM 648 O O . SER A 1 83 ? -11.716 5.542 0.869 1.00 87.38 83 SER A O 1
ATOM 650 N N . VAL A 1 84 ? -12.386 3.444 1.290 1.00 90.69 84 VAL A N 1
ATOM 651 C CA . VAL A 1 84 ? -11.038 2.953 1.586 1.00 90.69 84 VAL A CA 1
ATOM 652 C C . VAL A 1 84 ? -10.225 2.896 0.295 1.00 90.69 84 VAL A C 1
ATOM 654 O O . VAL A 1 84 ? -10.698 2.446 -0.745 1.00 90.69 84 VAL A O 1
ATOM 657 N N . SER A 1 85 ? -8.978 3.353 0.356 1.00 90.31 85 SER A N 1
ATOM 658 C CA . SER A 1 85 ? -8.060 3.339 -0.779 1.00 90.31 85 SER A CA 1
ATOM 659 C C . SER A 1 85 ? -6.652 2.948 -0.333 1.00 90.31 85 SER A C 1
ATOM 661 O O . SER A 1 85 ? -6.339 2.914 0.857 1.00 90.31 85 SER A O 1
ATOM 663 N N . ARG A 1 86 ? -5.769 2.659 -1.292 1.00 88.56 86 ARG A N 1
ATOM 664 C CA . ARG A 1 86 ? -4.367 2.363 -0.987 1.00 88.56 86 ARG A CA 1
ATOM 665 C C . ARG A 1 86 ? -3.691 3.577 -0.337 1.00 88.56 86 ARG A C 1
ATOM 667 O O . ARG A 1 86 ? -3.655 4.671 -0.918 1.00 88.56 86 ARG A O 1
ATOM 674 N N . GLY A 1 87 ? -3.110 3.355 0.838 1.00 87.75 87 GLY A N 1
ATOM 675 C CA . GLY A 1 87 ? -2.511 4.385 1.684 1.00 87.75 87 GLY A CA 1
ATOM 676 C C . GLY A 1 87 ? -3.486 5.059 2.655 1.00 87.75 87 GLY A C 1
ATOM 677 O O . GLY A 1 87 ? -3.054 5.935 3.404 1.00 87.75 87 GLY A O 1
ATOM 678 N N . SER A 1 88 ? -4.770 4.670 2.678 1.00 92.12 88 SER A N 1
ATOM 679 C CA . SER A 1 88 ? -5.687 5.067 3.756 1.00 92.12 88 SER A CA 1
ATOM 680 C C . SER A 1 88 ? -5.084 4.683 5.107 1.00 92.12 88 SER A C 1
ATOM 682 O O . SER A 1 88 ? -4.570 3.576 5.270 1.00 92.12 88 SER A O 1
ATOM 684 N N . LYS A 1 89 ? -5.123 5.603 6.072 1.00 93.56 89 LYS A N 1
ATOM 685 C CA . LYS A 1 89 ? -4.519 5.401 7.391 1.00 93.56 89 LYS A CA 1
ATOM 686 C C . LYS A 1 89 ? -5.438 4.608 8.312 1.00 93.56 89 LYS A C 1
ATOM 688 O O . LYS A 1 89 ? -6.656 4.765 8.282 1.00 93.56 89 LYS A O 1
ATOM 693 N N . ILE A 1 90 ? -4.823 3.762 9.131 1.00 95.00 90 ILE A N 1
ATOM 694 C CA . ILE A 1 90 ? -5.478 3.053 10.227 1.00 95.00 90 ILE A CA 1
ATOM 695 C C . ILE A 1 90 ? -5.206 3.838 11.501 1.00 95.00 90 ILE A C 1
ATOM 697 O O . ILE A 1 90 ? -4.055 4.174 11.784 1.00 95.00 90 ILE A O 1
ATOM 701 N N . TYR A 1 91 ? -6.260 4.122 12.259 1.00 94.75 91 TYR A N 1
ATOM 702 C CA . TYR A 1 91 ? -6.184 4.935 13.464 1.00 94.75 91 TYR A CA 1
ATOM 703 C C . TYR A 1 91 ? -6.529 4.125 14.707 1.00 94.75 91 TYR A C 1
ATOM 705 O O . TYR A 1 91 ? -7.444 3.304 14.697 1.00 94.75 91 TYR A O 1
ATOM 713 N N . PHE A 1 92 ? -5.840 4.425 15.803 1.00 95.25 92 PHE A N 1
ATOM 714 C CA . PHE A 1 92 ? -6.232 4.019 17.145 1.00 95.25 92 PHE A CA 1
ATOM 715 C C . PHE A 1 92 ? -6.233 5.260 18.031 1.00 95.25 92 PHE A C 1
ATOM 717 O O . PHE A 1 92 ? -5.201 5.911 18.171 1.00 95.25 92 PHE A O 1
ATOM 724 N N . ARG A 1 93 ? -7.394 5.610 18.606 1.00 93.50 93 ARG A N 1
ATOM 725 C CA . ARG A 1 93 ? -7.579 6.867 19.360 1.00 93.50 93 ARG A CA 1
ATOM 726 C C . ARG A 1 93 ? -7.072 8.092 18.582 1.00 93.50 93 ARG A C 1
ATOM 728 O O . ARG A 1 93 ? -6.301 8.879 19.110 1.00 93.50 93 ARG A O 1
ATOM 735 N N . GLU A 1 94 ? -7.455 8.189 17.307 1.00 91.38 94 GLU A N 1
ATOM 736 C CA . GLU A 1 94 ? -7.087 9.289 16.390 1.00 91.38 94 GLU A CA 1
ATOM 737 C C . GLU A 1 94 ? -5.588 9.393 16.046 1.00 91.38 94 GLU A C 1
ATOM 739 O O . GLU A 1 94 ? -5.190 10.242 15.251 1.00 91.38 94 GLU A O 1
ATOM 744 N N . ILE A 1 95 ? -4.754 8.475 16.542 1.00 94.88 95 ILE A N 1
ATOM 745 C CA . ILE A 1 95 ? -3.333 8.391 16.196 1.00 94.88 95 ILE A CA 1
ATOM 746 C C . ILE A 1 95 ? -3.164 7.429 15.012 1.00 94.88 95 ILE A C 1
ATOM 748 O O . ILE A 1 95 ? -3.682 6.309 15.080 1.00 94.88 95 ILE A O 1
ATOM 752 N N . PRO A 1 96 ? -2.458 7.816 13.931 1.00 95.50 96 PRO A N 1
ATOM 753 C CA . PRO A 1 96 ? -2.163 6.909 12.828 1.00 95.50 96 PRO A CA 1
ATOM 754 C C . PRO A 1 96 ? -1.199 5.813 13.299 1.00 95.50 96 PRO A C 1
ATOM 756 O O . PRO A 1 96 ? -0.095 6.100 13.757 1.00 95.50 96 PRO A O 1
ATOM 759 N N . VAL A 1 97 ? -1.624 4.555 13.187 1.00 96.81 97 VAL A N 1
ATOM 760 C CA . VAL A 1 97 ? -0.868 3.371 13.644 1.00 96.81 97 VAL A CA 1
ATOM 761 C C . VAL A 1 97 ? -0.513 2.400 12.521 1.00 96.81 97 VAL A C 1
ATOM 763 O O . VAL A 1 97 ? 0.214 1.431 12.735 1.00 96.81 97 VAL A O 1
ATOM 766 N N . GLY A 1 98 ? -1.044 2.631 11.325 1.00 94.88 98 GLY A N 1
ATOM 767 C CA . GLY A 1 98 ? -0.858 1.754 10.183 1.00 94.88 98 GLY A CA 1
ATOM 768 C C . GLY A 1 98 ? -1.499 2.307 8.922 1.00 94.88 98 GLY A C 1
ATOM 769 O O . GLY A 1 98 ? -1.960 3.453 8.877 1.00 94.88 98 GLY A O 1
ATOM 770 N N . GLU A 1 99 ? -1.545 1.480 7.888 1.00 93.50 99 GLU A N 1
ATOM 771 C CA . GLU A 1 99 ? -2.110 1.854 6.597 1.00 93.50 99 GLU A CA 1
ATOM 772 C C . GLU A 1 99 ? -2.630 0.659 5.799 1.00 93.50 99 GLU A C 1
ATOM 774 O O . GLU A 1 99 ? -2.228 -0.488 5.999 1.00 93.50 99 GLU A O 1
ATOM 779 N N . VAL A 1 100 ? -3.526 0.958 4.865 1.00 93.19 100 VAL A N 1
ATOM 780 C CA . VAL A 1 100 ? -4.036 0.014 3.873 1.00 93.19 100 VAL A CA 1
ATOM 781 C C . VAL A 1 100 ? -3.003 -0.151 2.765 1.00 93.19 100 VAL A C 1
ATOM 783 O O . VAL A 1 100 ? -2.678 0.811 2.061 1.00 93.19 100 VAL A O 1
ATOM 786 N N . LEU A 1 101 ? -2.514 -1.376 2.593 1.00 90.75 101 LEU A N 1
ATOM 787 C CA . LEU A 1 101 ? -1.545 -1.733 1.561 1.00 90.75 101 LEU A CA 1
ATOM 788 C C . LEU A 1 101 ? -2.224 -2.032 0.230 1.00 90.75 101 LEU A C 1
ATOM 790 O O . LEU A 1 101 ? -1.755 -1.589 -0.819 1.00 90.75 101 LEU A O 1
ATOM 794 N N . ASP A 1 102 ? -3.334 -2.766 0.268 1.00 91.25 102 ASP A N 1
ATOM 795 C CA . ASP A 1 102 ? -4.092 -3.103 -0.930 1.00 91.25 102 ASP A CA 1
ATOM 796 C C . ASP A 1 102 ? -5.509 -3.576 -0.613 1.00 91.25 102 ASP A C 1
ATOM 798 O O . ASP A 1 102 ? -5.907 -3.679 0.549 1.00 91.25 102 ASP A O 1
ATOM 802 N N . TYR A 1 103 ? -6.269 -3.855 -1.665 1.00 92.25 103 TYR A N 1
ATOM 803 C CA . TYR A 1 103 ? -7.567 -4.504 -1.581 1.00 92.25 103 TYR A CA 1
ATOM 804 C C . TYR A 1 103 ? -7.868 -5.307 -2.848 1.00 92.25 103 TYR A C 1
ATOM 806 O O . TYR A 1 103 ? -7.460 -4.939 -3.958 1.00 92.25 103 TYR A O 1
ATOM 814 N N . GLU A 1 104 ? -8.645 -6.369 -2.675 1.00 92.56 104 GLU A N 1
ATOM 815 C CA . GLU A 1 104 ? -9.082 -7.271 -3.739 1.00 92.56 104 GLU A CA 1
ATOM 816 C C . GLU A 1 104 ? -10.503 -7.785 -3.480 1.00 92.56 104 GLU A C 1
ATOM 818 O O . GLU A 1 104 ? -11.027 -7.681 -2.368 1.00 92.56 104 GLU A O 1
ATOM 823 N N . LEU A 1 105 ? -11.148 -8.305 -4.525 1.00 92.44 105 LEU A N 1
ATOM 824 C CA . LEU A 1 105 ? -12.412 -9.022 -4.375 1.00 92.44 105 LEU A CA 1
ATOM 825 C C . LEU A 1 105 ? -12.139 -10.359 -3.685 1.00 92.44 105 LEU A C 1
ATOM 827 O O . LEU A 1 105 ? -11.191 -11.055 -4.045 1.00 92.44 105 LEU A O 1
ATOM 831 N N . ALA A 1 106 ? -12.974 -10.726 -2.714 1.00 90.12 106 ALA A N 1
ATOM 832 C CA . ALA A 1 106 ? -12.893 -12.050 -2.110 1.00 90.12 106 ALA A CA 1
ATOM 833 C C . ALA A 1 106 ? -13.234 -13.130 -3.155 1.00 90.12 106 ALA A C 1
ATOM 835 O O . ALA A 1 106 ? -14.156 -12.944 -3.951 1.00 90.12 106 ALA A O 1
ATOM 836 N N . GLU A 1 107 ? -12.544 -14.276 -3.126 1.00 80.44 107 GLU A N 1
ATOM 837 C CA . GLU A 1 107 ? -12.726 -15.366 -4.107 1.00 80.44 107 GLU A CA 1
ATOM 838 C C . GLU A 1 107 ? -14.180 -15.856 -4.208 1.00 80.44 107 GLU A C 1
ATOM 840 O O . GLU A 1 107 ? -14.665 -16.182 -5.289 1.00 80.44 107 GLU A O 1
ATOM 845 N N . ALA A 1 108 ? -14.917 -15.836 -3.093 1.00 75.81 108 ALA A N 1
ATOM 846 C CA . ALA A 1 108 ? -16.330 -16.210 -3.041 1.00 75.81 108 ALA A CA 1
ATOM 847 C C . ALA A 1 108 ? -17.297 -15.118 -3.559 1.00 75.81 108 ALA A C 1
ATOM 849 O O . ALA A 1 108 ? -18.503 -15.249 -3.374 1.00 75.81 108 ALA A O 1
ATOM 850 N N . GLN A 1 109 ? -16.794 -14.029 -4.159 1.00 65.62 109 GLN A N 1
ATOM 851 C CA . GLN A 1 109 ? -17.548 -12.885 -4.710 1.00 65.62 109 GLN A CA 1
ATOM 852 C C . GLN A 1 109 ? -18.482 -12.144 -3.728 1.00 65.62 109 GLN A C 1
ATOM 854 O O . GLN A 1 109 ? -19.210 -11.242 -4.133 1.00 65.62 109 GLN A O 1
ATOM 859 N N . ASN A 1 110 ? -18.430 -12.457 -2.432 1.00 81.81 110 ASN A N 1
ATOM 860 C CA . ASN A 1 110 ? -19.328 -11.903 -1.411 1.00 81.81 110 ASN A CA 1
ATOM 861 C C . ASN A 1 110 ? -18.725 -10.739 -0.607 1.00 81.81 110 ASN A C 1
ATOM 863 O O . ASN A 1 110 ? -19.176 -10.452 0.498 1.00 81.81 110 ASN A O 1
ATOM 867 N N . GLY A 1 111 ? -17.698 -10.069 -1.129 1.00 90.44 111 GLY A N 1
ATOM 868 C CA . GLY A 1 111 ? -17.117 -8.912 -0.457 1.00 90.44 111 GLY A CA 1
ATOM 869 C C . GLY A 1 111 ? -15.722 -8.563 -0.943 1.00 90.44 111 GLY A C 1
ATOM 870 O O . GLY A 1 111 ? -15.308 -8.910 -2.052 1.00 90.44 111 GLY A O 1
ATOM 871 N N . VAL A 1 112 ? -14.990 -7.864 -0.085 1.00 93.56 112 VAL A N 1
ATOM 872 C CA . VAL A 1 112 ? -13.623 -7.413 -0.329 1.00 93.56 112 VAL A CA 1
ATOM 873 C C . VAL A 1 112 ? -12.704 -7.858 0.799 1.00 93.56 112 VAL A C 1
ATOM 875 O O . VAL A 1 112 ? -13.105 -7.909 1.964 1.00 93.56 112 VAL A O 1
ATOM 878 N N . ILE A 1 113 ? -11.455 -8.135 0.443 1.00 94.75 113 ILE A N 1
ATOM 879 C CA . ILE A 1 113 ? -10.356 -8.320 1.386 1.00 94.75 113 ILE A CA 1
ATOM 880 C C . ILE A 1 113 ? -9.523 -7.044 1.346 1.00 94.75 113 ILE A C 1
ATOM 882 O O . ILE A 1 113 ? -9.039 -6.640 0.288 1.00 94.75 113 ILE A O 1
ATOM 886 N N . ILE A 1 114 ? -9.378 -6.391 2.495 1.00 94.38 114 ILE A N 1
ATOM 887 C CA . ILE A 1 114 ? -8.557 -5.194 2.669 1.00 94.38 114 ILE A CA 1
ATOM 888 C C . ILE A 1 114 ? -7.290 -5.618 3.406 1.00 94.38 114 ILE A C 1
ATOM 890 O O . ILE A 1 114 ? -7.348 -6.003 4.574 1.00 94.38 114 ILE A O 1
ATOM 894 N N . LYS A 1 115 ? -6.148 -5.521 2.727 1.00 94.00 115 LYS A N 1
ATOM 895 C CA . LYS A 1 115 ? -4.838 -5.889 3.269 1.00 94.00 115 LYS A CA 1
ATOM 896 C C . LYS A 1 115 ? -4.252 -4.687 3.997 1.00 94.00 115 LYS A C 1
ATOM 898 O O . LYS A 1 115 ? -3.996 -3.647 3.374 1.00 94.00 115 LYS A O 1
ATOM 903 N N . VAL A 1 116 ? -4.035 -4.799 5.303 1.00 93.56 116 VAL A N 1
ATOM 904 C CA . VAL A 1 116 ? -3.513 -3.706 6.134 1.00 93.56 116 VAL A CA 1
ATOM 905 C C . VAL A 1 116 ? -2.199 -4.075 6.802 1.00 93.56 116 VAL A C 1
ATOM 907 O O . VAL A 1 116 ? -1.937 -5.237 7.109 1.00 93.56 116 VAL A O 1
ATOM 910 N N . ARG A 1 117 ? -1.389 -3.051 7.072 1.00 93.44 117 ARG A N 1
ATOM 911 C CA . ARG A 1 117 ? -0.174 -3.158 7.876 1.00 93.4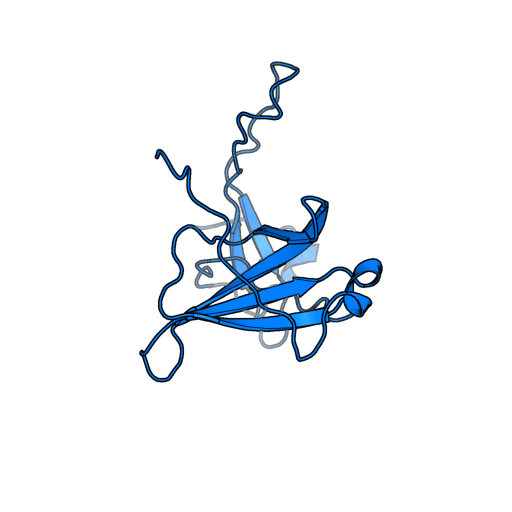4 117 ARG A CA 1
ATOM 912 C C . ARG A 1 117 ? -0.245 -2.202 9.050 1.00 93.44 117 ARG A C 1
ATOM 914 O O . ARG A 1 117 ? -0.409 -0.996 8.866 1.00 93.44 117 ARG A O 1
ATOM 921 N N . ILE A 1 118 ? -0.058 -2.741 10.245 1.00 95.56 118 ILE A N 1
ATOM 922 C CA . ILE A 1 118 ? 0.155 -1.989 11.478 1.00 95.56 118 ILE A CA 1
ATOM 923 C C . ILE A 1 118 ? 1.657 -1.872 11.718 1.00 95.56 118 ILE A C 1
ATOM 925 O O . ILE A 1 118 ? 2.400 -2.846 11.562 1.00 95.56 118 ILE A O 1
ATOM 929 N N . GLU A 1 119 ? 2.119 -0.680 12.089 1.00 94.56 119 GLU A N 1
ATOM 930 C CA . GLU A 1 119 ? 3.535 -0.466 12.376 1.00 94.56 119 GLU A CA 1
ATOM 931 C C . GLU A 1 119 ? 3.995 -1.341 13.560 1.00 94.56 119 GLU A C 1
ATOM 933 O O . GLU A 1 119 ? 3.239 -1.527 14.518 1.00 94.56 119 GLU A O 1
ATOM 938 N N . PRO A 1 120 ? 5.250 -1.829 13.563 1.00 93.94 120 PRO A N 1
ATOM 939 C CA . PRO A 1 120 ? 5.753 -2.756 14.585 1.00 93.94 120 PRO A CA 1
ATOM 940 C C . PRO A 1 120 ? 5.546 -2.260 16.020 1.00 93.94 120 PRO A C 1
ATOM 942 O O . PRO A 1 120 ? 5.084 -2.998 16.887 1.00 93.94 120 PRO A O 1
ATOM 945 N N . ARG A 1 121 ? 5.808 -0.967 16.259 1.00 94.56 121 ARG A N 1
ATOM 946 C CA . ARG A 1 121 ? 5.632 -0.321 17.570 1.00 94.56 121 ARG A CA 1
ATOM 947 C C . ARG A 1 121 ? 4.186 -0.331 18.075 1.00 94.56 121 ARG A C 1
ATOM 949 O O . ARG A 1 121 ? 3.978 -0.216 19.276 1.00 94.56 121 ARG A O 1
ATOM 956 N N . TYR A 1 122 ? 3.204 -0.499 17.191 1.00 96.81 122 TYR A N 1
ATOM 957 C CA . TYR A 1 122 ? 1.775 -0.519 17.511 1.00 96.81 122 TYR A CA 1
ATOM 958 C C . TYR A 1 122 ? 1.135 -1.902 17.359 1.00 96.81 122 TYR A C 1
ATOM 960 O O . TYR A 1 122 ? -0.031 -2.061 17.708 1.00 96.81 122 TYR A O 1
ATOM 968 N N . ALA A 1 123 ? 1.877 -2.917 16.903 1.00 94.94 123 ALA A N 1
ATOM 969 C CA . ALA A 1 123 ? 1.355 -4.270 16.698 1.00 94.94 123 ALA A CA 1
ATOM 970 C C . ALA A 1 123 ? 0.675 -4.838 17.958 1.00 94.94 123 ALA A C 1
ATOM 972 O O . ALA A 1 123 ? -0.368 -5.479 17.876 1.00 94.94 123 ALA A O 1
ATOM 973 N N . HIS A 1 124 ? 1.214 -4.519 19.139 1.00 95.06 124 HIS A N 1
ATOM 974 C CA . HIS A 1 124 ? 0.675 -4.943 20.432 1.00 95.06 124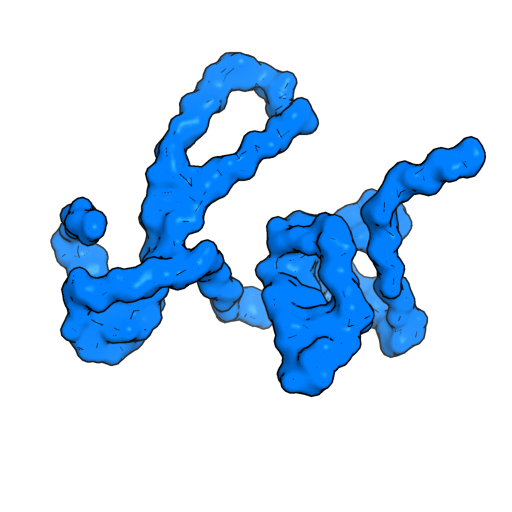 HIS A CA 1
ATOM 975 C C . HIS A 1 124 ? -0.735 -4.406 20.746 1.00 95.06 124 HIS A C 1
ATOM 977 O O . HIS A 1 124 ? -1.386 -4.939 21.651 1.00 95.06 124 HIS A O 1
ATOM 983 N N . LEU A 1 125 ? -1.203 -3.366 20.042 1.00 95.44 125 LEU A N 1
ATOM 984 C CA . LEU A 1 125 ? -2.540 -2.787 20.209 1.00 95.44 125 LEU A CA 1
ATOM 985 C C . LEU A 1 125 ? -3.637 -3.662 19.593 1.00 95.44 125 LEU A C 1
ATOM 987 O O . LEU A 1 125 ? -4.784 -3.595 20.035 1.00 95.44 125 LEU A O 1
ATOM 991 N N . VAL A 1 126 ? -3.298 -4.482 18.595 1.00 95.94 126 VAL A N 1
ATOM 992 C CA . VAL A 1 126 ? -4.251 -5.391 17.957 1.00 95.94 126 VAL A CA 1
ATOM 993 C C . VAL A 1 126 ? -4.381 -6.657 18.794 1.00 95.94 126 VAL A C 1
ATOM 995 O O . VAL A 1 126 ? -3.388 -7.285 19.164 1.00 95.94 126 VAL A O 1
ATOM 998 N N . LYS A 1 127 ? -5.623 -7.020 19.103 1.00 95.69 127 LYS A N 1
ATOM 999 C CA . LYS A 1 127 ? -6.014 -8.218 19.849 1.00 95.69 127 LYS A CA 1
ATOM 1000 C C . LYS A 1 127 ? -7.023 -9.013 19.025 1.00 95.69 127 LYS A C 1
ATOM 1002 O O . LYS A 1 127 ? -7.648 -8.472 18.120 1.00 95.69 127 LYS A O 1
ATOM 1007 N N . GLU A 1 128 ? -7.254 -10.267 19.392 1.00 92.38 128 GLU A N 1
ATOM 1008 C CA . GLU A 1 128 ? -8.288 -11.104 18.760 1.00 92.38 128 GLU A CA 1
ATOM 1009 C C . GLU A 1 128 ? -9.697 -10.494 18.869 1.00 92.38 128 GLU A C 1
ATOM 1011 O O . GLU A 1 128 ? -10.533 -10.675 17.992 1.00 92.38 128 GLU A O 1
ATOM 1016 N N . SER A 1 129 ? -9.955 -9.721 19.927 1.00 93.50 129 SER A N 1
ATOM 1017 C CA . SER A 1 129 ? -11.220 -9.013 20.148 1.00 93.50 129 SER A CA 1
ATOM 1018 C C . SER A 1 129 ? -11.289 -7.628 19.494 1.00 93.50 129 SER A C 1
ATOM 1020 O O . SER A 1 129 ? -12.296 -6.929 19.649 1.00 93.50 129 SER A O 1
ATOM 1022 N N . SER A 1 130 ? -10.238 -7.199 18.785 1.00 94.75 130 SER A N 1
ATOM 1023 C CA . SER A 1 130 ? -10.222 -5.910 18.096 1.00 94.75 130 SER A CA 1
ATOM 1024 C C . SER A 1 130 ? -11.303 -5.862 17.020 1.00 94.75 130 SER A C 1
ATOM 1026 O O . SER A 1 130 ? -11.488 -6.795 16.243 1.00 94.75 130 SER A O 1
ATOM 1028 N N . ARG A 1 131 ? -12.007 -4.732 16.951 1.00 93.56 131 ARG A N 1
ATOM 1029 C CA . ARG A 1 131 ? -12.978 -4.449 15.894 1.00 93.56 131 ARG A CA 1
ATOM 1030 C C . ARG A 1 131 ? -12.470 -3.288 15.060 1.00 93.56 131 ARG A C 1
ATOM 1032 O O . ARG A 1 131 ? -12.091 -2.261 15.612 1.00 93.56 131 ARG A O 1
ATOM 1039 N N . PHE A 1 132 ? -12.491 -3.458 13.747 1.00 93.12 132 PHE A N 1
ATOM 1040 C CA . PHE A 1 132 ? -12.178 -2.410 12.787 1.00 93.12 132 PHE A CA 1
ATOM 1041 C C . PHE A 1 132 ? -13.490 -1.867 12.225 1.00 93.12 132 PHE A C 1
ATOM 1043 O O . PHE A 1 132 ? -14.375 -2.636 11.857 1.00 93.12 132 PHE A O 1
ATOM 1050 N N . TRP A 1 133 ? -13.627 -0.546 12.172 1.00 90.19 133 TRP A N 1
ATOM 1051 C CA . TRP A 1 133 ? -14.773 0.124 11.562 1.00 90.19 133 TRP A CA 1
ATOM 1052 C C . TRP A 1 133 ? -14.286 1.198 10.596 1.00 90.19 133 TRP A C 1
ATOM 1054 O O . TRP A 1 133 ? -13.230 1.802 10.788 1.00 90.19 133 TRP A O 1
ATOM 1064 N N . ASN A 1 134 ? -15.056 1.441 9.538 1.00 87.69 134 ASN A N 1
ATOM 1065 C CA . ASN A 1 134 ? -14.743 2.498 8.590 1.00 87.69 134 ASN A CA 1
ATOM 1066 C C . ASN A 1 134 ? -15.154 3.853 9.190 1.00 87.69 134 ASN A C 1
ATOM 1068 O O . ASN A 1 134 ? -16.341 4.129 9.334 1.00 87.69 134 ASN A O 1
ATOM 1072 N N . ALA A 1 135 ? -14.173 4.687 9.543 1.00 77.06 135 ALA A N 1
ATOM 1073 C CA . ALA A 1 135 ? -14.393 6.029 10.092 1.00 77.06 135 ALA A CA 1
ATOM 1074 C C . ALA A 1 135 ? -14.653 7.103 9.014 1.00 77.06 135 ALA A C 1
ATOM 1076 O O . ALA A 1 135 ? -14.735 8.290 9.321 1.00 77.06 135 ALA A O 1
ATOM 1077 N N . SER A 1 136 ? -14.759 6.712 7.742 1.00 68.25 136 SER A N 1
ATOM 1078 C CA . SER A 1 136 ? -14.994 7.646 6.646 1.00 68.25 136 SER A CA 1
ATOM 1079 C C . SER A 1 136 ? -16.473 8.012 6.559 1.00 68.25 136 SER A C 1
ATOM 1081 O O . SER A 1 136 ? -17.305 7.199 6.161 1.00 68.25 136 SER A O 1
ATOM 1083 N N . GLY A 1 137 ? -16.790 9.258 6.887 1.00 56.81 137 GLY A N 1
ATOM 1084 C CA . GLY A 1 137 ? -18.115 9.827 6.682 1.00 56.81 137 GLY A CA 1
ATOM 1085 C C . GLY A 1 137 ? -18.359 10.988 7.629 1.00 56.81 137 GLY A C 1
ATOM 1086 O O . GLY A 1 137 ? -18.280 10.831 8.844 1.00 56.81 137 GLY A O 1
ATOM 1087 N N . VAL A 1 138 ? -18.688 12.157 7.080 1.00 43.97 138 VAL A N 1
ATOM 1088 C CA . VAL A 1 138 ? -19.365 13.189 7.865 1.00 43.97 138 VAL A CA 1
ATOM 1089 C C . VAL A 1 138 ? -20.738 12.617 8.220 1.00 43.97 138 VAL A C 1
ATOM 1091 O O . VAL A 1 138 ? -21.586 12.466 7.345 1.00 43.97 138 VAL A O 1
ATOM 1094 N N . SER A 1 139 ? -20.963 12.270 9.486 1.00 43.41 139 SER A N 1
ATOM 1095 C CA . SER A 1 139 ? -22.319 12.040 9.984 1.00 43.41 139 SER A CA 1
ATOM 1096 C C . SER A 1 139 ? -22.951 13.406 10.228 1.00 43.41 139 SER A C 1
ATOM 1098 O O . SER A 1 139 ? -22.824 13.957 11.319 1.00 43.41 139 SER A O 1
ATOM 1100 N N . ILE A 1 140 ? -23.602 13.975 9.212 1.00 37.25 140 ILE A N 1
ATOM 1101 C CA . ILE A 1 140 ? -24.510 15.103 9.437 1.00 37.25 140 ILE A CA 1
ATOM 1102 C C . ILE A 1 140 ? -25.739 14.520 10.136 1.00 37.25 140 ILE A C 1
ATOM 1104 O O . ILE A 1 140 ? -26.419 13.662 9.574 1.00 37.25 140 ILE A O 1
ATOM 1108 N N . LYS A 1 141 ? -25.952 14.926 11.386 1.00 42.53 141 LYS A N 1
ATOM 1109 C CA . LYS A 1 141 ? -27.188 14.671 12.122 1.00 42.53 141 LYS A CA 1
ATOM 1110 C C . LYS A 1 141 ? -28.154 15.824 11.893 1.00 42.53 141 LYS A C 1
ATOM 1112 O O . LYS A 1 141 ? -27.654 16.965 11.777 1.00 42.53 141 LYS A O 1
#